Protein AF-A0A7C8A9C2-F1 (afdb_monomer)

Sequence (136 aa):
MLDIMIARLTHIKWCDQLERALQKKDLILNVKSFNECDLGKWLYSGAIKEYSDIQEIELLERYHKDFHLAAEKVVAWHNSPRLSPRQDAQAQIDFEEAQRKSKEIIYLLTMLEYKILRNYQSVIQPQDETKLKDKL

Radius of gyration: 20.67 Å; Cα contacts (8 Å, |Δi|>4): 114; chains: 1; bounding box: 39×27×79 Å

Solvent-accessible surface area (backbone atoms only — not comparable to full-atom values): 7758 Å² total; per-residue (Å²): 135,80,58,64,67,59,50,39,53,49,48,55,52,49,48,53,52,53,52,41,30,65,70,64,66,78,63,93,78,84,80,62,54,54,64,70,33,74,62,24,39,44,42,74,71,43,47,48,72,75,39,62,90,42,68,44,48,63,50,33,56,51,36,43,47,53,23,42,59,28,43,50,53,32,51,50,52,46,76,42,90,74,89,46,74,68,50,51,52,50,44,49,53,37,41,52,51,21,48,51,29,41,52,51,37,42,50,31,52,51,53,44,50,52,51,53,53,51,54,52,49,51,72,77,54,66,82,88,80,82,88,87,84,87,82,133

Foldseek 3Di:
DDDLVVVLVVLVVLLVVLVCLLVLVDDPDPLDALCPDPVNVVLVVCVCVVVVVPPLSVVLSVLSNQLSVLSVLSVVSSVDDDDDPVSNVVSVVSSVSNVVSSVSNNVSSVVSVVVVVVVVVCVVCVDPPPDDDPDD

Secondary structure (DSSP, 8-state):
---HHHHHHHHHHHHHHHHHHHTT---------TTTSHHHHHIIIIIHHHTTTSHHHHHHHHHHHHHHHHHHHHHHHHHS---SHHHHHHHHHHHHHHHHHHHHHHHHHHHHHHHHHHHHHHHHS-----SSSS--

Structure (mmCIF, N/CA/C/O backbone):
data_AF-A0A7C8A9C2-F1
#
_entry.id   AF-A0A7C8A9C2-F1
#
loop_
_atom_site.group_PDB
_atom_site.id
_atom_site.type_symbol
_atom_site.label_atom_id
_atom_site.label_alt_id
_atom_site.label_comp_id
_atom_site.label_asym_id
_atom_site.label_entity_id
_atom_site.label_seq_id
_atom_site.pdbx_PDB_ins_code
_atom_site.Cartn_x
_atom_site.Cartn_y
_atom_site.Cartn_z
_atom_site.occupancy
_atom_site.B_iso_or_equiv
_atom_site.auth_seq_id
_atom_site.auth_comp_id
_atom_site.auth_asym_id
_atom_site.auth_atom_id
_atom_site.pdbx_PDB_model_num
ATOM 1 N N . MET A 1 1 ? -15.739 -8.250 9.885 1.00 61.53 1 MET A N 1
ATOM 2 C CA . MET A 1 1 ? -14.685 -7.436 10.521 1.00 61.53 1 MET A CA 1
ATOM 3 C C . MET A 1 1 ? -13.371 -7.788 9.846 1.00 61.53 1 MET A C 1
ATOM 5 O O . MET A 1 1 ? -13.110 -8.976 9.692 1.00 61.53 1 MET A O 1
ATOM 9 N N . LEU A 1 2 ? -12.623 -6.801 9.349 1.00 77.62 2 LEU A N 1
ATOM 10 C CA . LEU A 1 2 ? -11.280 -7.028 8.810 1.00 77.62 2 LEU A CA 1
ATOM 11 C C . LEU A 1 2 ? -10.333 -7.351 9.963 1.00 77.62 2 LEU A C 1
ATOM 13 O O . LEU A 1 2 ? -10.402 -6.716 11.012 1.00 77.62 2 LEU A O 1
ATOM 17 N N . ASP A 1 3 ? -9.433 -8.301 9.747 1.00 87.06 3 ASP A N 1
ATOM 18 C CA . ASP A 1 3 ? -8.290 -8.480 10.628 1.00 87.06 3 ASP A CA 1
ATOM 19 C C . ASP A 1 3 ? -7.219 -7.438 10.249 1.00 87.06 3 ASP A C 1
ATOM 21 O O . ASP A 1 3 ? -6.603 -7.506 9.179 1.00 87.06 3 ASP A O 1
ATOM 25 N N . ILE A 1 4 ? -7.039 -6.427 11.108 1.00 89.50 4 ILE A N 1
ATOM 26 C CA . ILE A 1 4 ? -6.121 -5.302 10.865 1.00 89.50 4 ILE A CA 1
ATOM 27 C C . ILE A 1 4 ? -4.668 -5.797 10.742 1.00 89.50 4 ILE A C 1
ATOM 29 O O . ILE A 1 4 ? -3.901 -5.278 9.923 1.00 89.50 4 ILE A O 1
ATOM 33 N N . MET A 1 5 ? -4.282 -6.839 11.484 1.00 90.06 5 MET A N 1
ATOM 34 C CA . MET A 1 5 ? -2.962 -7.458 11.355 1.00 90.06 5 MET A CA 1
ATOM 35 C C . MET A 1 5 ? -2.790 -8.086 9.967 1.00 90.06 5 MET A C 1
ATOM 37 O O . MET A 1 5 ? -1.756 -7.863 9.330 1.00 90.06 5 MET A O 1
ATOM 41 N N . ILE A 1 6 ? -3.794 -8.809 9.463 1.00 91.00 6 ILE A N 1
ATOM 42 C CA . ILE A 1 6 ? -3.756 -9.375 8.103 1.00 91.00 6 ILE A CA 1
ATOM 43 C C . ILE A 1 6 ? -3.651 -8.272 7.043 1.00 91.00 6 ILE A C 1
ATOM 45 O O . ILE A 1 6 ? -2.892 -8.421 6.080 1.00 91.00 6 ILE A O 1
ATOM 49 N N . ALA A 1 7 ? -4.332 -7.139 7.230 1.00 92.81 7 ALA A N 1
ATOM 50 C CA . ALA A 1 7 ? -4.222 -5.996 6.325 1.00 92.81 7 ALA A CA 1
ATOM 51 C C . ALA A 1 7 ? -2.792 -5.424 6.282 1.00 92.81 7 ALA A C 1
ATOM 53 O O . ALA A 1 7 ? -2.244 -5.216 5.196 1.00 92.81 7 ALA A O 1
ATOM 54 N N . ARG A 1 8 ? -2.140 -5.254 7.443 1.00 94.62 8 ARG A N 1
ATOM 55 C CA . ARG A 1 8 ? -0.731 -4.822 7.513 1.00 94.62 8 ARG A CA 1
ATOM 56 C C . ARG A 1 8 ? 0.206 -5.805 6.811 1.00 94.62 8 ARG A C 1
ATOM 58 O O . ARG A 1 8 ? 1.020 -5.390 5.987 1.00 94.62 8 ARG A O 1
ATOM 65 N N . LEU A 1 9 ? 0.076 -7.103 7.097 1.00 93.38 9 LEU A N 1
ATOM 66 C CA . LEU A 1 9 ? 0.903 -8.146 6.475 1.00 93.38 9 LEU A CA 1
ATOM 67 C C . LEU A 1 9 ? 0.718 -8.197 4.953 1.00 93.38 9 LEU A C 1
ATOM 69 O O . LEU A 1 9 ? 1.687 -8.387 4.217 1.00 93.38 9 LEU A O 1
ATOM 73 N N . THR A 1 10 ? -0.507 -7.978 4.476 1.00 91.44 10 THR A N 1
ATOM 74 C CA . THR A 1 10 ? -0.810 -7.912 3.042 1.00 91.44 10 THR A CA 1
ATOM 75 C C . THR A 1 10 ? -0.073 -6.755 2.369 1.00 91.44 10 THR A C 1
ATOM 77 O O . THR A 1 10 ? 0.552 -6.959 1.330 1.00 91.44 10 THR A O 1
ATOM 80 N N . HIS A 1 11 ? -0.053 -5.569 2.983 1.00 91.81 11 HIS A N 1
ATOM 81 C CA . HIS A 1 11 ? 0.683 -4.419 2.447 1.00 91.81 11 HIS A CA 1
ATOM 82 C C . HIS A 1 11 ? 2.207 -4.602 2.467 1.00 91.81 11 HIS A C 1
ATOM 84 O O . HIS A 1 11 ? 2.884 -4.197 1.520 1.00 91.81 11 HIS A O 1
ATOM 90 N N . ILE A 1 12 ? 2.750 -5.272 3.489 1.00 93.81 12 ILE A N 1
ATOM 91 C CA . ILE A 1 12 ? 4.168 -5.667 3.517 1.00 93.81 12 ILE A CA 1
ATOM 92 C C . ILE A 1 12 ? 4.476 -6.599 2.339 1.00 93.81 12 ILE A C 1
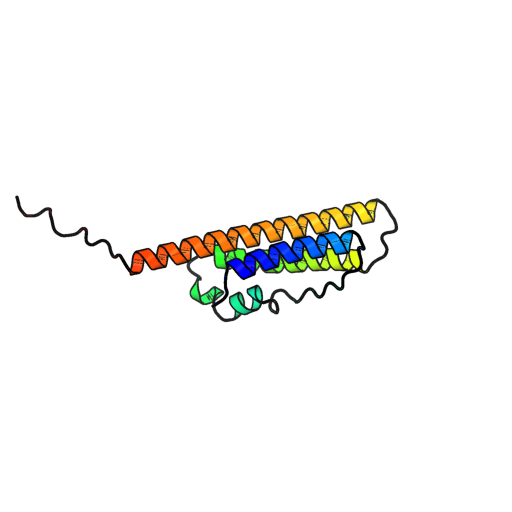ATOM 94 O O . ILE A 1 12 ? 5.433 -6.373 1.597 1.00 93.81 12 ILE A O 1
ATOM 98 N N . LYS A 1 13 ? 3.631 -7.617 2.127 1.00 92.12 13 LYS A N 1
ATOM 99 C CA . LYS A 1 13 ? 3.777 -8.570 1.022 1.00 92.12 13 LYS A CA 1
ATOM 100 C C . LYS A 1 13 ? 3.697 -7.885 -0.342 1.00 92.12 13 LYS A C 1
ATOM 102 O O . LYS A 1 13 ? 4.488 -8.205 -1.222 1.00 92.12 13 LYS A O 1
ATOM 107 N N . TRP A 1 14 ? 2.777 -6.941 -0.527 1.00 91.75 14 TRP A N 1
ATOM 108 C CA . TRP A 1 14 ? 2.685 -6.187 -1.776 1.00 91.75 14 TRP A CA 1
ATOM 109 C C . TRP A 1 14 ? 3.941 -5.371 -2.068 1.00 91.75 14 TRP A C 1
ATOM 111 O O . TRP A 1 14 ? 4.387 -5.366 -3.211 1.00 91.75 14 TRP A O 1
ATOM 121 N N . CYS A 1 15 ? 4.560 -4.744 -1.066 1.00 92.19 15 CYS A N 1
ATOM 122 C CA . CYS A 1 15 ? 5.832 -4.050 -1.278 1.00 92.19 15 CYS A CA 1
ATOM 123 C C . CYS A 1 15 ? 6.950 -4.986 -1.759 1.00 92.19 15 CYS A C 1
ATOM 125 O O . CYS A 1 15 ? 7.637 -4.636 -2.715 1.00 92.19 15 CYS A O 1
ATOM 127 N N . ASP A 1 16 ? 7.098 -6.173 -1.161 1.00 92.19 16 ASP A N 1
ATOM 128 C CA . ASP A 1 16 ? 8.073 -7.181 -1.622 1.00 92.19 16 ASP A CA 1
ATOM 129 C C . ASP A 1 16 ? 7.777 -7.640 -3.063 1.00 92.19 16 ASP A C 1
ATOM 131 O O . ASP A 1 16 ? 8.681 -7.746 -3.892 1.00 92.19 16 ASP A O 1
ATOM 135 N N . GLN A 1 17 ? 6.503 -7.846 -3.409 1.00 91.38 17 GLN A N 1
ATOM 136 C CA . GLN A 1 17 ? 6.117 -8.223 -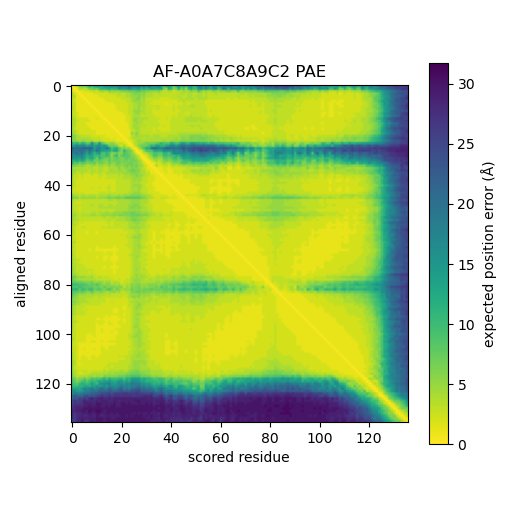4.772 1.00 91.38 17 GLN A CA 1
ATOM 137 C C . GLN A 1 17 ? 6.414 -7.120 -5.797 1.00 91.38 17 GLN A C 1
ATOM 139 O O . GLN A 1 17 ? 6.900 -7.422 -6.889 1.00 91.38 17 GLN A O 1
ATOM 144 N N . LEU A 1 18 ? 6.162 -5.853 -5.451 1.00 92.12 18 LEU A N 1
ATOM 145 C CA . LEU A 1 18 ? 6.491 -4.700 -6.294 1.00 92.12 18 LEU A CA 1
ATOM 146 C C . LEU A 1 18 ? 8.004 -4.581 -6.519 1.00 92.12 18 LEU A C 1
ATOM 148 O O . LEU A 1 18 ? 8.437 -4.359 -7.649 1.00 92.12 18 LEU A O 1
ATOM 152 N N . GLU A 1 19 ? 8.809 -4.807 -5.480 1.00 92.44 19 GLU A N 1
ATOM 153 C CA . GLU A 1 19 ? 10.271 -4.803 -5.583 1.00 92.44 19 GLU A CA 1
ATOM 154 C C . GLU A 1 19 ? 10.777 -5.898 -6.533 1.00 92.44 19 GLU A C 1
ATOM 156 O O . GLU A 1 19 ? 11.568 -5.646 -7.446 1.00 92.44 19 GLU A O 1
ATOM 161 N N . ARG A 1 20 ? 10.277 -7.128 -6.365 1.00 90.56 20 ARG A N 1
ATOM 162 C CA . ARG A 1 20 ? 10.639 -8.270 -7.222 1.00 90.56 20 ARG A CA 1
ATOM 163 C C . ARG A 1 20 ? 10.250 -8.044 -8.677 1.00 90.56 20 ARG A C 1
ATOM 165 O O . ARG A 1 20 ? 11.016 -8.398 -9.578 1.00 90.56 20 ARG A O 1
ATOM 172 N N . ALA A 1 21 ? 9.087 -7.443 -8.914 1.00 87.62 21 ALA A N 1
ATOM 173 C CA . ALA A 1 21 ? 8.649 -7.100 -10.258 1.00 87.62 21 ALA A CA 1
ATOM 174 C C . ALA A 1 21 ? 9.540 -6.026 -10.888 1.00 87.62 21 ALA A C 1
ATOM 176 O O . ALA A 1 21 ? 9.940 -6.160 -12.049 1.00 87.62 21 ALA A O 1
ATOM 177 N N . LEU A 1 22 ? 9.941 -5.006 -10.12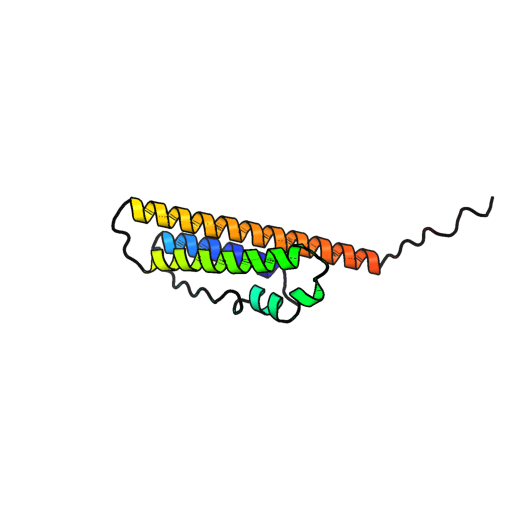7 1.00 88.50 22 LEU A N 1
ATOM 178 C CA . LEU A 1 22 ? 10.890 -4.004 -10.608 1.00 88.50 22 LEU A CA 1
ATOM 179 C C . LEU A 1 22 ? 12.216 -4.655 -11.043 1.00 88.50 22 LEU A C 1
ATOM 181 O O . LEU A 1 22 ? 12.734 -4.353 -12.124 1.00 88.50 22 LEU A O 1
ATOM 185 N N . GLN A 1 23 ? 12.686 -5.636 -10.267 1.00 87.94 23 GLN A N 1
ATOM 186 C CA . GLN A 1 23 ? 13.878 -6.449 -10.540 1.00 87.94 23 GLN A CA 1
ATOM 187 C C . GLN A 1 23 ? 13.700 -7.482 -11.674 1.00 87.94 23 GLN A C 1
ATOM 189 O O . GLN A 1 23 ? 14.629 -8.240 -11.940 1.00 87.94 23 GLN A O 1
ATOM 194 N N . LYS A 1 24 ? 12.538 -7.521 -12.349 1.00 80.88 24 LYS A N 1
ATOM 195 C CA . LYS A 1 24 ? 12.195 -8.478 -13.424 1.00 80.88 24 LYS A CA 1
ATOM 196 C C . LYS A 1 24 ? 12.361 -9.953 -13.012 1.00 80.88 24 LYS A C 1
ATOM 198 O O . LYS A 1 24 ? 12.644 -10.800 -13.849 1.00 80.88 24 LYS A O 1
ATOM 203 N N . LYS A 1 25 ? 12.164 -10.283 -11.731 1.00 77.56 25 LYS A N 1
ATOM 204 C CA . LYS A 1 25 ? 12.277 -11.661 -11.212 1.00 77.56 25 LYS A CA 1
ATOM 205 C C . LYS A 1 25 ? 11.004 -12.501 -11.453 1.00 77.56 25 LYS A C 1
ATOM 207 O O . LYS A 1 25 ? 10.595 -13.220 -10.551 1.00 77.56 25 LYS A O 1
ATOM 212 N N . ASP A 1 26 ? 10.389 -12.358 -12.633 1.00 59.94 26 ASP A N 1
ATOM 213 C CA . ASP A 1 26 ? 9.175 -13.044 -13.123 1.00 59.94 26 ASP A CA 1
ATOM 214 C C . ASP A 1 26 ? 8.072 -13.276 -12.076 1.00 59.94 26 ASP A C 1
ATOM 216 O O . ASP A 1 26 ? 7.985 -14.318 -11.424 1.00 59.94 26 ASP A O 1
ATOM 220 N N . LEU A 1 27 ? 7.170 -12.299 -11.949 1.00 68.25 27 LEU A N 1
ATOM 221 C CA . LEU A 1 27 ? 6.000 -12.396 -11.080 1.00 68.25 27 LEU A CA 1
ATOM 222 C C . LEU A 1 27 ? 4.790 -11.767 -11.771 1.00 68.25 27 LEU A C 1
ATOM 224 O O . LEU A 1 27 ? 4.841 -10.616 -12.197 1.00 68.25 27 LEU A O 1
ATOM 228 N N . ILE A 1 28 ? 3.680 -12.505 -11.843 1.00 59.56 28 ILE A N 1
ATOM 229 C CA . ILE A 1 28 ? 2.393 -11.931 -12.245 1.00 59.56 28 ILE A CA 1
ATOM 230 C C . ILE A 1 28 ? 1.913 -11.046 -11.091 1.00 59.56 28 ILE A C 1
ATOM 232 O O . ILE A 1 28 ? 1.443 -11.543 -10.065 1.00 59.56 28 ILE A O 1
ATOM 236 N N . LEU A 1 29 ? 2.033 -9.729 -11.251 1.00 68.81 29 LEU A N 1
ATOM 237 C CA . LEU A 1 29 ? 1.419 -8.755 -10.354 1.00 68.81 29 LEU A CA 1
ATOM 238 C C . LEU A 1 29 ? -0.020 -8.496 -10.798 1.00 68.81 29 LEU A C 1
ATOM 240 O O . LEU A 1 29 ? -0.274 -7.697 -11.693 1.00 68.81 29 LEU A O 1
ATOM 244 N N . ASN A 1 30 ? -0.972 -9.162 -10.148 1.00 68.56 30 ASN A N 1
ATOM 245 C CA . ASN A 1 30 ? -2.375 -8.772 -10.233 1.00 68.56 30 ASN A CA 1
ATOM 246 C C . ASN A 1 30 ? -2.693 -7.801 -9.088 1.00 68.56 30 ASN A C 1
ATOM 248 O O . ASN A 1 30 ? -3.117 -8.210 -8.003 1.00 68.56 30 ASN A O 1
ATOM 252 N N . VAL A 1 31 ? -2.418 -6.516 -9.316 1.00 72.50 31 VAL A N 1
ATOM 253 C CA . VAL A 1 31 ? -2.800 -5.450 -8.386 1.00 72.50 31 VAL A CA 1
ATOM 254 C C . VAL A 1 31 ? -4.276 -5.149 -8.624 1.00 72.50 31 VAL A C 1
ATOM 256 O O . VAL A 1 31 ? -4.637 -4.521 -9.614 1.00 72.50 31 VAL A O 1
ATOM 259 N N . LYS A 1 32 ? -5.141 -5.625 -7.723 1.00 81.94 32 LYS A N 1
ATOM 260 C CA . LYS A 1 32 ? -6.555 -5.223 -7.706 1.00 81.94 32 LYS A CA 1
ATOM 261 C C . LYS A 1 32 ? -6.658 -3.714 -7.481 1.00 81.94 32 LYS A C 1
ATOM 263 O O . LYS A 1 32 ? -5.782 -3.130 -6.839 1.00 81.94 32 LYS A O 1
ATOM 268 N N . SER A 1 33 ? -7.744 -3.100 -7.940 1.00 86.31 33 SER A N 1
ATOM 269 C CA . SER A 1 33 ? -8.029 -1.700 -7.625 1.00 86.31 33 SER A CA 1
ATOM 270 C C . SER A 1 33 ? -8.185 -1.491 -6.114 1.00 86.31 33 SER A C 1
ATOM 272 O O . SER A 1 33 ? -8.512 -2.412 -5.354 1.00 86.31 33 SER A O 1
ATOM 274 N N . PHE A 1 34 ? -7.996 -0.246 -5.673 1.00 89.81 34 PHE A N 1
ATOM 275 C CA . PHE A 1 34 ? -8.066 0.137 -4.259 1.00 89.81 34 PHE A CA 1
ATOM 276 C C . PHE A 1 34 ? -9.411 -0.181 -3.583 1.00 89.81 34 PHE A C 1
ATOM 278 O O . PHE A 1 34 ? -9.489 -0.185 -2.364 1.00 89.81 34 PHE A O 1
ATOM 285 N N . ASN A 1 35 ? -10.498 -0.401 -4.323 1.00 90.75 35 ASN A N 1
ATOM 286 C CA . ASN A 1 35 ? -11.810 -0.754 -3.769 1.00 90.75 35 ASN A CA 1
ATOM 287 C C . ASN A 1 35 ? -12.118 -2.260 -3.849 1.00 90.75 35 ASN A C 1
ATOM 289 O O . ASN A 1 35 ? -13.103 -2.711 -3.267 1.00 90.75 35 ASN A O 1
ATOM 293 N N . GLU A 1 36 ? -11.283 -3.047 -4.530 1.00 90.88 36 GLU A N 1
ATOM 294 C CA . GLU A 1 36 ? -11.480 -4.489 -4.719 1.00 90.88 36 GLU A CA 1
ATOM 295 C C . GLU A 1 36 ? -10.528 -5.358 -3.890 1.00 90.88 36 GLU A C 1
ATOM 297 O O . GLU A 1 36 ? -10.738 -6.576 -3.767 1.00 90.88 36 GLU A O 1
ATOM 302 N N . CYS A 1 37 ? -9.494 -4.759 -3.301 1.00 91.75 37 CYS A N 1
ATOM 303 C CA . CYS A 1 37 ? -8.677 -5.423 -2.295 1.00 91.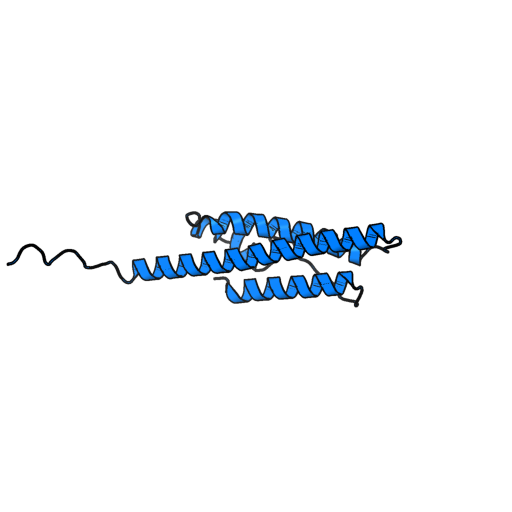75 37 CYS A CA 1
ATOM 304 C C . CYS A 1 37 ? -9.422 -5.550 -0.957 1.00 91.75 37 CYS A C 1
ATOM 306 O O . CYS A 1 37 ? -10.421 -4.872 -0.718 1.00 91.75 37 CYS A O 1
ATOM 308 N N . ASP A 1 38 ? -8.946 -6.424 -0.071 1.00 91.31 38 ASP A N 1
ATOM 309 C CA . ASP A 1 38 ? -9.664 -6.741 1.169 1.00 91.31 38 ASP A CA 1
ATOM 310 C C . ASP A 1 38 ? -9.762 -5.531 2.114 1.00 91.31 38 ASP A C 1
ATOM 312 O O . ASP A 1 38 ? -10.819 -5.302 2.706 1.00 91.31 38 ASP A O 1
ATOM 316 N N . LEU A 1 39 ? -8.710 -4.701 2.183 1.00 94.00 39 LEU A N 1
ATOM 317 C CA . LEU A 1 39 ? -8.737 -3.434 2.921 1.00 94.00 39 LEU A CA 1
ATOM 318 C C . LEU A 1 39 ? -9.757 -2.458 2.317 1.00 94.00 39 LEU A C 1
ATOM 320 O O . LEU A 1 39 ? -10.566 -1.883 3.039 1.00 94.00 39 LEU A O 1
ATOM 324 N N . GLY A 1 40 ? -9.755 -2.310 0.992 1.00 95.00 40 GLY A N 1
ATOM 325 C CA . GLY A 1 40 ? -10.689 -1.460 0.258 1.00 95.00 40 GLY A CA 1
ATOM 326 C C . GLY A 1 40 ? -12.139 -1.862 0.470 1.00 95.00 40 GLY A C 1
ATOM 327 O O . GLY A 1 40 ? -12.968 -1.040 0.853 1.00 95.00 40 GLY A O 1
ATOM 328 N N . LYS A 1 41 ? -12.438 -3.149 0.293 1.00 94.75 41 LYS A N 1
ATOM 329 C CA . LYS A 1 41 ? -13.769 -3.709 0.545 1.00 94.75 41 LYS A CA 1
ATOM 330 C C . LYS A 1 41 ? -14.231 -3.422 1.961 1.00 94.75 41 LYS A C 1
ATOM 332 O O . LYS A 1 41 ? -15.368 -3.008 2.144 1.00 94.75 41 LYS A O 1
ATOM 337 N N . TRP A 1 42 ? -13.363 -3.600 2.953 1.00 94.75 42 TRP A N 1
ATOM 338 C CA . TRP A 1 42 ? -13.707 -3.286 4.334 1.00 94.75 42 TRP A CA 1
ATOM 339 C C . TRP A 1 42 ? -13.983 -1.790 4.540 1.00 94.75 42 TRP A C 1
ATOM 341 O O . TRP A 1 42 ? -15.051 -1.456 5.060 1.00 94.75 42 TRP A O 1
ATOM 351 N N . LEU A 1 43 ? -13.095 -0.907 4.060 1.00 95.38 43 LEU A N 1
ATOM 352 C CA . LEU A 1 43 ? -13.270 0.550 4.122 1.00 95.38 43 LEU A CA 1
ATOM 353 C C . LEU A 1 43 ? -14.641 0.972 3.574 1.00 95.38 43 LEU A C 1
ATOM 355 O O . LEU A 1 43 ? -15.412 1.638 4.270 1.00 95.38 43 LEU A O 1
ATOM 359 N N . TYR A 1 44 ? -14.975 0.512 2.366 1.00 95.38 44 TYR A N 1
ATOM 360 C CA . TYR A 1 44 ? -16.211 0.882 1.672 1.00 95.38 44 TYR A CA 1
ATOM 361 C C . TYR A 1 44 ? -17.452 0.093 2.103 1.00 95.38 44 TYR A C 1
ATOM 363 O O . TYR A 1 44 ? -18.565 0.541 1.840 1.00 95.38 44 TYR A O 1
ATOM 371 N N . SER A 1 45 ? -17.300 -1.042 2.793 1.00 93.00 45 SER A N 1
ATOM 372 C CA . SER A 1 45 ? -18.439 -1.810 3.325 1.00 93.00 45 SER A CA 1
ATOM 373 C C . SER A 1 45 ? -19.122 -1.149 4.525 1.00 93.00 45 SER A C 1
ATOM 375 O O . SER A 1 45 ? -20.236 -1.531 4.873 1.00 93.00 45 SER A O 1
ATOM 377 N N . GLY A 1 46 ? -18.475 -0.164 5.154 1.00 90.50 46 GLY A N 1
ATOM 378 C CA . GLY A 1 46 ? -19.050 0.564 6.284 1.00 90.50 46 GLY A CA 1
ATOM 379 C C . GLY A 1 46 ? -18.033 1.148 7.257 1.00 90.50 46 GLY A C 1
ATOM 380 O O . GLY A 1 46 ? -18.401 2.051 7.999 1.00 90.50 46 GLY A O 1
ATOM 381 N N . ALA A 1 47 ? -16.767 0.715 7.230 1.00 92.69 47 ALA A N 1
ATOM 382 C CA . ALA A 1 47 ? -15.772 1.142 8.217 1.00 92.69 47 ALA A CA 1
ATOM 383 C C . ALA A 1 47 ? -15.514 2.659 8.203 1.00 92.69 47 ALA A C 1
ATOM 385 O O . ALA A 1 47 ? -15.369 3.256 9.263 1.00 92.69 47 ALA A O 1
ATOM 386 N N . ILE A 1 48 ? -15.536 3.304 7.027 1.00 95.25 48 ILE A N 1
ATOM 387 C CA . ILE A 1 48 ? -15.432 4.774 6.923 1.00 95.25 48 ILE A CA 1
ATOM 388 C C . ILE A 1 48 ? -16.552 5.469 7.708 1.00 95.25 48 ILE A C 1
ATOM 390 O O . ILE A 1 48 ? -16.314 6.468 8.377 1.00 95.25 48 ILE A O 1
ATOM 394 N N . LYS A 1 49 ? -17.774 4.932 7.639 1.00 95.25 49 LYS A N 1
ATOM 395 C CA . LYS A 1 49 ? -18.923 5.474 8.369 1.00 95.25 49 LYS A CA 1
ATOM 396 C C . LYS A 1 49 ? -18.860 5.125 9.856 1.00 95.25 49 LYS A C 1
ATOM 398 O O . LYS A 1 49 ? -19.222 5.952 10.681 1.00 95.25 49 LYS A O 1
ATOM 403 N N . GLU A 1 50 ? -18.449 3.903 10.185 1.00 93.62 50 GLU A N 1
ATOM 404 C CA . GLU A 1 50 ? -18.372 3.406 11.562 1.00 93.62 50 GLU A CA 1
ATOM 405 C C . GLU A 1 50 ? -17.329 4.162 12.390 1.00 93.62 50 GLU A C 1
ATOM 407 O O . GLU A 1 50 ? -17.603 4.499 13.535 1.00 93.62 50 GLU A O 1
ATOM 412 N N . TYR A 1 51 ? -16.172 4.465 11.799 1.00 93.69 51 TYR A N 1
ATOM 413 C CA . TYR A 1 51 ? -15.042 5.107 12.477 1.00 93.69 51 TYR A CA 1
ATOM 414 C C . TYR A 1 51 ? -14.839 6.564 12.048 1.00 93.69 51 TYR A C 1
ATOM 416 O O . TYR A 1 51 ? -13.721 7.068 12.110 1.00 93.69 51 TYR A O 1
ATOM 424 N N . SER A 1 52 ? -15.889 7.246 11.575 1.00 94.50 52 SER A N 1
ATOM 425 C CA . SER A 1 52 ? -15.791 8.613 11.026 1.00 94.50 52 SER A CA 1
ATOM 426 C C . SER A 1 52 ? -15.281 9.663 12.025 1.00 94.50 52 SER A C 1
ATOM 428 O O . SER A 1 52 ? -14.830 10.733 11.634 1.00 94.50 52 SER A O 1
ATOM 430 N N . ASP A 1 53 ? -15.359 9.369 13.319 1.00 94.25 53 ASP A N 1
ATOM 431 C CA . ASP A 1 53 ? -14.833 10.171 14.426 1.00 94.25 53 ASP A CA 1
ATOM 432 C C . ASP A 1 53 ? -13.325 9.956 14.674 1.00 94.25 53 ASP A C 1
ATOM 434 O O . ASP A 1 53 ? -12.686 10.730 15.392 1.00 94.25 53 ASP A O 1
ATOM 438 N N . ILE A 1 54 ? -12.729 8.935 14.054 1.00 94.75 54 ILE A N 1
ATOM 439 C CA . ILE A 1 54 ? -11.302 8.626 14.120 1.00 94.75 54 ILE A CA 1
ATOM 440 C C . ILE A 1 54 ? -10.626 9.145 12.846 1.00 94.75 54 ILE A C 1
ATOM 442 O O . ILE A 1 54 ? -10.701 8.516 11.795 1.00 94.75 54 ILE A O 1
ATOM 446 N N . GLN A 1 55 ? -9.902 10.266 12.941 1.00 95.38 55 GLN A N 1
ATOM 447 C CA . GLN A 1 55 ? -9.223 10.919 11.804 1.00 95.38 55 GLN A CA 1
ATOM 448 C C . GLN A 1 55 ? -8.382 9.960 10.935 1.00 95.38 55 GLN A C 1
ATOM 450 O O . GLN A 1 55 ? -8.263 10.140 9.721 1.00 95.38 55 GLN A O 1
ATOM 455 N N . GLU A 1 56 ? -7.795 8.928 11.540 1.00 96.38 56 GLU A N 1
ATOM 456 C CA . GLU A 1 56 ? -7.010 7.917 10.841 1.00 96.38 56 GLU A CA 1
ATOM 457 C C . GLU A 1 56 ? -7.805 7.168 9.769 1.00 96.38 56 GLU A C 1
ATOM 459 O O . GLU A 1 56 ? -7.182 6.734 8.804 1.00 96.38 56 GLU A O 1
ATOM 464 N N . ILE A 1 5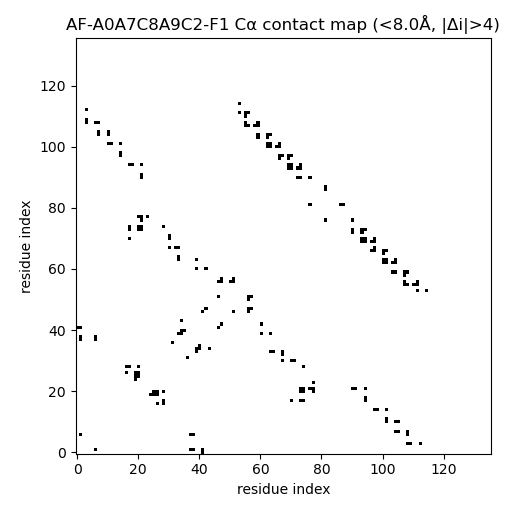7 ? -9.137 7.041 9.869 1.00 96.44 57 ILE A N 1
ATOM 465 C CA . ILE A 1 57 ? -9.935 6.348 8.845 1.00 96.44 57 ILE A CA 1
ATOM 466 C C . ILE A 1 57 ? -9.923 7.104 7.510 1.00 96.44 57 ILE A C 1
ATOM 468 O O . ILE A 1 57 ? -9.759 6.497 6.451 1.00 96.44 57 ILE A O 1
ATOM 472 N N . GLU A 1 58 ? -10.016 8.435 7.552 1.00 96.38 58 GLU A N 1
ATOM 473 C CA . GLU A 1 58 ? -10.000 9.287 6.359 1.00 96.38 58 GLU A CA 1
ATOM 474 C C . GLU A 1 58 ? -8.605 9.330 5.731 1.00 96.38 58 GLU A C 1
ATOM 476 O O . GLU A 1 58 ? -8.440 9.280 4.507 1.00 96.38 58 GLU A O 1
ATOM 481 N N . LEU A 1 59 ? -7.572 9.410 6.577 1.00 98.00 59 LEU A N 1
ATOM 482 C CA . LEU A 1 59 ? -6.186 9.343 6.127 1.00 98.00 59 LEU A CA 1
ATOM 483 C C . LEU A 1 59 ? -5.887 7.975 5.512 1.00 98.00 59 LEU A C 1
ATOM 485 O O . LEU A 1 59 ? -5.258 7.913 4.457 1.00 98.00 59 LEU A O 1
ATOM 489 N N . LEU A 1 60 ? -6.370 6.894 6.128 1.00 97.88 60 LEU A N 1
ATOM 490 C CA . LEU A 1 60 ? -6.183 5.532 5.643 1.00 97.88 60 LEU A CA 1
ATOM 491 C C . LEU A 1 60 ? -6.808 5.361 4.260 1.00 97.88 60 LEU A C 1
ATOM 493 O O . LEU A 1 60 ? -6.132 4.862 3.364 1.00 97.88 60 LEU A O 1
ATOM 497 N N . GLU A 1 61 ? -8.039 5.836 4.049 1.00 97.50 61 GLU A N 1
ATOM 498 C CA . GLU A 1 61 ? -8.681 5.801 2.730 1.00 97.50 61 GLU A CA 1
ATOM 499 C C . GLU A 1 61 ? -7.837 6.526 1.668 1.00 97.50 61 GLU A C 1
ATOM 501 O O . GLU A 1 61 ? -7.601 5.996 0.576 1.00 97.50 61 GLU A O 1
ATOM 506 N N . ARG A 1 62 ? -7.348 7.728 1.989 1.00 97.88 62 ARG A N 1
ATOM 507 C CA . ARG A 1 62 ? -6.541 8.540 1.070 1.00 97.88 62 ARG A CA 1
ATOM 508 C C . ARG A 1 62 ? -5.215 7.870 0.723 1.00 97.88 62 ARG A C 1
ATOM 510 O O . ARG A 1 62 ? -4.908 7.694 -0.453 1.00 97.88 62 ARG A O 1
ATOM 517 N N . TYR A 1 63 ? -4.442 7.475 1.734 1.00 98.19 63 TYR A N 1
ATOM 518 C CA . TYR A 1 63 ? -3.140 6.837 1.534 1.00 98.19 63 TYR A CA 1
ATOM 519 C C . TYR A 1 63 ? -3.261 5.479 0.844 1.00 98.19 63 TYR A C 1
ATOM 521 O O . TYR A 1 63 ? -2.377 5.109 0.073 1.00 98.19 63 TYR A O 1
ATOM 529 N N . HIS A 1 64 ? -4.367 4.772 1.064 1.00 97.56 64 HIS A N 1
ATOM 530 C CA . HIS A 1 64 ? -4.676 3.536 0.366 1.00 97.56 64 HIS A CA 1
ATOM 531 C C . HIS A 1 64 ? -4.898 3.746 -1.137 1.00 97.56 64 HIS A C 1
ATOM 533 O O . HIS A 1 64 ? -4.285 3.044 -1.943 1.00 97.56 64 HIS A O 1
ATOM 539 N N . LYS A 1 65 ? -5.693 4.749 -1.534 1.00 97.25 65 LYS A N 1
ATOM 540 C CA . LYS A 1 65 ? -5.843 5.127 -2.953 1.00 97.25 65 LYS A CA 1
ATOM 541 C C . LYS A 1 65 ? -4.503 5.515 -3.575 1.00 97.25 65 LYS A C 1
ATOM 543 O O . LYS A 1 65 ? -4.139 4.982 -4.620 1.00 97.25 65 LYS A O 1
ATOM 548 N N . ASP A 1 66 ? -3.756 6.393 -2.905 1.00 97.56 66 ASP A N 1
ATOM 549 C CA . ASP A 1 66 ? -2.448 6.864 -3.374 1.00 97.56 66 ASP A CA 1
ATOM 550 C C . ASP A 1 66 ? -1.452 5.711 -3.559 1.00 97.56 66 ASP A C 1
ATOM 552 O O . ASP A 1 66 ? -0.689 5.697 -4.524 1.00 97.56 66 ASP A O 1
ATOM 556 N N . PHE A 1 67 ? -1.451 4.739 -2.641 1.00 97.25 67 PHE A N 1
ATOM 557 C CA . PHE A 1 67 ? -0.609 3.552 -2.744 1.00 97.25 67 PHE A CA 1
ATOM 558 C C . PHE A 1 67 ? -0.921 2.750 -4.007 1.00 97.25 67 PHE A C 1
ATOM 560 O O . PHE A 1 67 ? 0.005 2.384 -4.725 1.00 97.25 67 PHE A O 1
ATOM 567 N N . HIS A 1 68 ? -2.200 2.497 -4.295 1.00 95.94 68 HIS A N 1
ATOM 568 C CA . HIS A 1 68 ? -2.590 1.753 -5.492 1.00 95.94 68 HIS A CA 1
ATOM 569 C C . HIS A 1 68 ? -2.191 2.490 -6.777 1.00 95.94 68 HIS A C 1
ATOM 571 O O . HIS A 1 68 ? -1.621 1.868 -7.669 1.00 95.94 68 HIS A O 1
ATOM 577 N N . LEU A 1 69 ? -2.367 3.815 -6.830 1.00 95.62 69 LEU A N 1
ATOM 578 C CA . LEU A 1 69 ? -1.901 4.632 -7.959 1.00 95.62 69 LEU A CA 1
ATOM 579 C C . LEU A 1 69 ? -0.375 4.563 -8.137 1.00 95.62 69 LEU A C 1
ATOM 581 O O . LEU A 1 69 ? 0.120 4.467 -9.259 1.00 95.62 69 LEU A O 1
ATOM 585 N N . ALA A 1 70 ? 0.394 4.595 -7.046 1.00 95.88 70 ALA A N 1
ATOM 586 C CA . ALA A 1 70 ? 1.848 4.441 -7.108 1.00 95.88 70 ALA A CA 1
ATOM 587 C C . ALA A 1 70 ? 2.254 3.019 -7.541 1.00 95.88 70 ALA A C 1
ATOM 589 O O . ALA A 1 70 ? 3.149 2.852 -8.369 1.00 95.88 70 ALA A O 1
ATOM 590 N N . ALA A 1 71 ? 1.568 1.990 -7.039 1.00 94.38 71 ALA A N 1
ATOM 591 C CA . ALA A 1 71 ? 1.803 0.596 -7.405 1.00 94.38 71 ALA A CA 1
ATOM 592 C C . ALA A 1 71 ? 1.537 0.335 -8.899 1.00 94.38 71 ALA A C 1
ATOM 594 O O . ALA A 1 71 ? 2.309 -0.379 -9.540 1.00 94.38 71 ALA A O 1
ATOM 595 N N . GLU A 1 72 ? 0.505 0.955 -9.477 1.00 93.56 72 GLU A N 1
ATOM 596 C CA . GLU A 1 72 ? 0.213 0.887 -10.915 1.00 93.56 72 GLU A CA 1
ATOM 597 C C . GLU A 1 72 ? 1.378 1.409 -11.772 1.00 93.56 72 GLU A C 1
ATOM 599 O O . GLU A 1 72 ? 1.727 0.781 -12.776 1.00 93.56 72 GLU A O 1
ATOM 604 N N . LYS A 1 73 ? 2.054 2.491 -11.352 1.00 94.00 73 LYS A N 1
ATOM 605 C CA . LYS A 1 73 ? 3.263 2.987 -12.041 1.00 94.00 73 LYS A CA 1
ATOM 606 C C . LYS A 1 73 ? 4.386 1.948 -12.026 1.00 94.00 73 LYS A C 1
ATOM 608 O O . LYS A 1 73 ? 5.015 1.694 -13.052 1.00 94.00 73 LYS A O 1
ATOM 613 N N . VAL A 1 74 ? 4.622 1.305 -10.882 1.00 93.25 74 VAL A N 1
ATOM 614 C CA . VAL A 1 74 ? 5.653 0.261 -10.748 1.00 93.25 74 VAL A CA 1
ATOM 615 C C . VAL A 1 74 ? 5.333 -0.944 -11.638 1.00 93.25 74 VAL A C 1
ATOM 617 O O . VAL A 1 74 ? 6.219 -1.464 -12.320 1.00 93.25 74 VAL A O 1
ATOM 620 N N . VAL A 1 75 ? 4.063 -1.356 -11.701 1.00 91.25 75 VAL A N 1
ATOM 621 C CA . VAL A 1 75 ? 3.604 -2.411 -12.620 1.00 91.25 75 VAL A CA 1
ATOM 622 C C . VAL A 1 75 ? 3.840 -2.007 -14.079 1.00 91.25 75 VAL A C 1
ATOM 624 O O . VAL A 1 75 ? 4.315 -2.821 -14.871 1.00 91.25 75 VAL A O 1
ATOM 627 N N . ALA A 1 76 ? 3.600 -0.747 -14.448 1.00 91.81 76 ALA A N 1
ATOM 628 C CA . ALA A 1 76 ? 3.893 -0.257 -15.794 1.00 91.81 76 ALA A CA 1
ATOM 629 C C . ALA A 1 76 ? 5.393 -0.356 -16.144 1.00 91.81 76 ALA A C 1
ATOM 631 O O . ALA A 1 76 ? 5.738 -0.776 -17.255 1.00 91.81 76 ALA A O 1
ATOM 632 N N . TRP A 1 77 ? 6.294 -0.069 -15.195 1.00 92.62 77 TRP A N 1
ATOM 633 C CA . TRP A 1 77 ? 7.741 -0.287 -15.355 1.00 92.62 77 TRP A CA 1
ATOM 634 C C . TRP A 1 77 ? 8.136 -1.766 -15.442 1.00 92.62 77 TRP A C 1
ATOM 636 O O . TRP A 1 77 ? 9.132 -2.117 -16.089 1.00 92.62 77 TRP A O 1
ATOM 646 N N . HIS A 1 78 ? 7.378 -2.657 -14.804 1.00 88.94 78 HIS A N 1
ATOM 647 C CA . HIS A 1 78 ? 7.548 -4.098 -14.977 1.00 88.94 78 HIS A CA 1
ATOM 648 C C . HIS A 1 78 ? 7.106 -4.566 -16.374 1.00 88.94 78 HIS A C 1
ATOM 650 O O . HIS A 1 78 ? 7.800 -5.374 -16.989 1.00 88.94 78 HIS A O 1
ATOM 656 N N . ASN A 1 79 ? 6.033 -4.003 -16.923 1.00 88.38 79 ASN A N 1
ATOM 657 C CA . ASN A 1 79 ? 5.506 -4.402 -18.232 1.00 88.38 79 ASN A CA 1
ATOM 658 C C . ASN A 1 79 ? 6.234 -3.745 -19.418 1.00 88.38 79 ASN A C 1
ATOM 660 O O . ASN A 1 79 ? 6.120 -4.213 -20.547 1.00 88.38 79 ASN A O 1
ATOM 664 N N . SER A 1 80 ? 7.006 -2.684 -19.169 1.00 87.56 80 SER A N 1
ATOM 665 C CA . SER A 1 80 ? 7.738 -1.948 -20.206 1.00 87.56 80 SER A CA 1
ATOM 666 C C . SER A 1 80 ? 9.234 -2.305 -20.229 1.00 87.56 80 SER A C 1
ATOM 668 O O . SER A 1 80 ? 9.832 -2.567 -19.174 1.00 87.56 80 SER A O 1
ATOM 670 N N . PRO A 1 81 ? 9.891 -2.303 -21.404 1.00 85.56 81 PRO A N 1
ATOM 671 C CA . PRO A 1 81 ? 11.345 -2.365 -21.478 1.00 85.56 81 PRO A CA 1
ATOM 672 C C . PRO A 1 81 ? 11.953 -1.059 -20.946 1.00 85.56 81 PRO A C 1
ATOM 674 O O . PRO A 1 81 ? 11.518 0.036 -21.304 1.00 85.56 81 PRO A O 1
ATOM 677 N N . ARG A 1 82 ? 12.972 -1.171 -20.090 1.00 87.50 82 ARG A N 1
ATOM 678 C CA . ARG A 1 82 ? 13.746 -0.027 -19.587 1.00 87.50 82 ARG A CA 1
ATOM 679 C C . ARG A 1 82 ? 15.033 0.051 -20.398 1.00 87.50 82 ARG A C 1
ATOM 681 O O . ARG A 1 82 ? 15.865 -0.844 -20.323 1.00 87.50 82 ARG A O 1
ATOM 688 N N . LEU A 1 83 ? 15.137 1.071 -21.244 1.00 89.62 83 LEU A N 1
ATOM 689 C CA . LEU A 1 83 ? 16.169 1.187 -22.281 1.00 89.62 83 LEU A CA 1
ATOM 690 C C . LEU A 1 83 ? 17.242 2.226 -21.933 1.00 89.62 83 LEU A C 1
ATOM 692 O O . LEU A 1 83 ? 18.149 2.465 -22.725 1.00 89.62 83 LEU A O 1
ATOM 696 N N . SER A 1 84 ? 17.134 2.879 -20.773 1.00 93.94 84 SER A N 1
ATOM 697 C CA . SER A 1 84 ? 18.071 3.920 -20.354 1.00 93.94 84 SER A CA 1
ATOM 698 C C . SER A 1 84 ? 18.211 4.002 -18.830 1.00 93.94 84 SER A C 1
ATOM 700 O O . SER A 1 84 ? 17.226 3.776 -18.121 1.00 93.94 84 SER A O 1
ATOM 702 N N . PRO A 1 85 ? 19.373 4.458 -18.318 1.00 94.56 85 PRO A N 1
ATOM 703 C CA . PRO A 1 85 ? 19.571 4.694 -16.884 1.00 94.56 85 PRO A CA 1
ATOM 704 C C . PRO A 1 85 ? 18.547 5.659 -16.272 1.00 94.56 85 PRO A C 1
ATOM 706 O O . PRO A 1 85 ? 18.180 5.534 -15.108 1.00 94.56 85 PRO A O 1
ATOM 709 N N . ARG A 1 86 ? 18.042 6.618 -17.062 1.00 96.00 86 ARG A N 1
ATOM 710 C CA . ARG A 1 86 ? 16.997 7.554 -16.622 1.00 96.00 86 ARG A CA 1
ATOM 711 C C . ARG A 1 86 ? 15.674 6.841 -16.328 1.00 96.00 86 ARG A C 1
ATOM 713 O O . ARG A 1 86 ? 14.996 7.205 -15.375 1.00 96.00 86 ARG A O 1
ATOM 720 N N . GLN A 1 87 ? 15.301 5.856 -17.144 1.00 94.50 87 GLN A N 1
ATOM 721 C CA . GLN A 1 87 ? 14.085 5.069 -16.925 1.00 94.50 87 GLN A CA 1
ATOM 722 C C . GLN A 1 87 ? 14.227 4.154 -15.710 1.00 94.50 87 GLN A C 1
ATOM 724 O O . GLN A 1 87 ? 13.283 4.048 -14.935 1.00 94.50 87 GLN A O 1
ATOM 729 N N . ASP A 1 88 ? 15.402 3.554 -15.503 1.00 92.38 88 ASP A N 1
ATOM 730 C CA . ASP A 1 88 ? 15.670 2.770 -14.291 1.00 92.38 88 ASP A C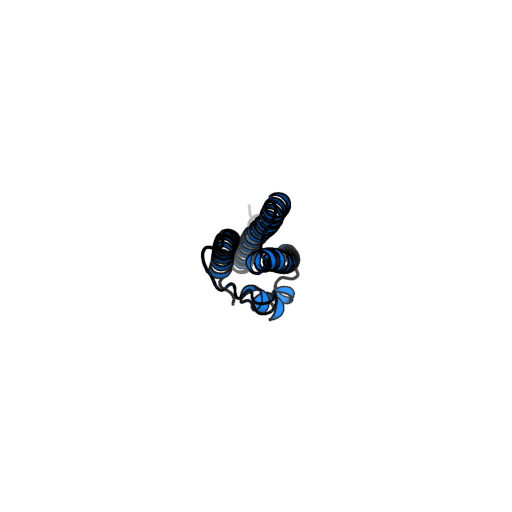A 1
ATOM 731 C C . ASP A 1 88 ? 15.590 3.638 -13.027 1.00 92.38 88 ASP A C 1
ATOM 733 O O . ASP A 1 88 ? 14.935 3.253 -12.059 1.00 92.38 88 ASP A O 1
ATOM 737 N N . ALA A 1 89 ? 16.173 4.842 -13.054 1.00 95.56 89 ALA A N 1
ATOM 738 C CA . ALA A 1 89 ? 16.088 5.785 -11.941 1.00 95.56 89 ALA A CA 1
ATOM 739 C C . ALA A 1 89 ? 14.640 6.216 -11.649 1.00 95.56 89 ALA A C 1
ATOM 741 O O . ALA A 1 89 ? 14.231 6.242 -10.491 1.00 95.56 89 ALA A O 1
ATOM 742 N N . GLN A 1 90 ? 13.840 6.511 -12.679 1.00 97.12 90 GLN A N 1
ATOM 743 C CA . GLN A 1 90 ? 12.432 6.867 -12.481 1.00 97.12 90 GLN A CA 1
ATOM 744 C C . GLN A 1 90 ? 11.621 5.697 -11.913 1.00 97.12 90 GLN A C 1
ATOM 746 O O . GLN A 1 90 ? 10.800 5.896 -11.022 1.00 97.12 90 GLN A O 1
ATOM 751 N N . ALA A 1 91 ? 11.877 4.476 -12.385 1.00 95.19 91 ALA A N 1
ATOM 752 C CA . ALA A 1 91 ? 11.1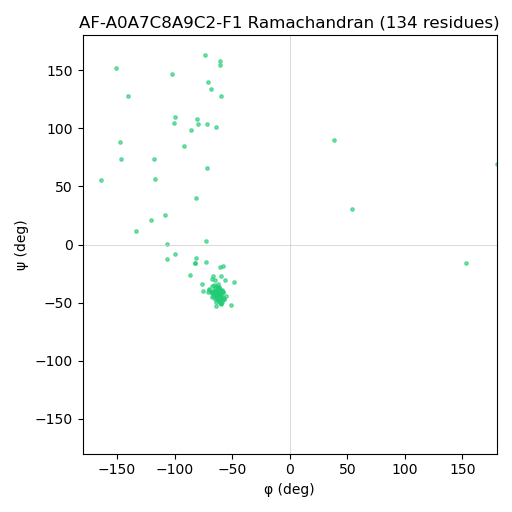99 3.288 -11.888 1.00 95.19 91 ALA A CA 1
ATOM 753 C C . ALA A 1 91 ? 11.515 3.019 -10.406 1.00 95.19 91 ALA A C 1
ATOM 755 O O . ALA A 1 91 ? 10.633 2.613 -9.648 1.00 95.19 91 ALA A O 1
ATOM 756 N N . GLN A 1 92 ? 12.748 3.310 -9.985 1.00 95.75 92 GLN A N 1
ATOM 757 C CA . GLN A 1 92 ? 13.152 3.267 -8.583 1.00 95.75 92 GLN A CA 1
ATOM 758 C C . GLN A 1 92 ? 12.444 4.345 -7.741 1.00 95.75 92 GLN A C 1
ATOM 760 O O . GLN A 1 92 ? 11.927 4.027 -6.672 1.00 95.75 92 GLN A O 1
ATOM 765 N N . ILE A 1 93 ? 12.344 5.585 -8.235 1.00 97.75 93 ILE A N 1
ATOM 766 C CA . ILE A 1 93 ? 11.618 6.677 -7.557 1.00 97.75 93 ILE A CA 1
ATOM 767 C C . ILE A 1 93 ? 10.136 6.322 -7.362 1.00 97.75 93 ILE A C 1
ATOM 769 O O . ILE A 1 93 ? 9.592 6.499 -6.271 1.00 97.75 93 ILE A O 1
ATOM 773 N N . ASP A 1 94 ? 9.483 5.788 -8.396 1.00 96.94 94 ASP A N 1
ATOM 774 C CA . ASP A 1 94 ? 8.070 5.400 -8.319 1.0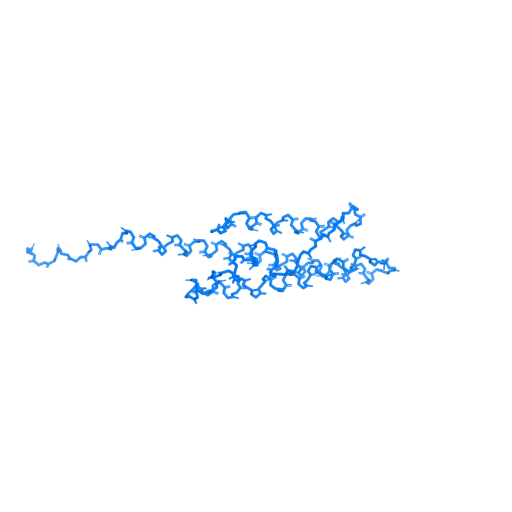0 96.94 94 ASP A CA 1
ATOM 775 C C . ASP A 1 94 ? 7.858 4.234 -7.330 1.00 96.94 94 ASP A C 1
ATOM 777 O O . ASP A 1 94 ? 6.860 4.195 -6.604 1.00 96.94 94 ASP A O 1
ATOM 781 N N . PHE A 1 95 ? 8.816 3.304 -7.238 1.00 96.44 95 PHE A N 1
ATOM 782 C CA . PHE A 1 95 ? 8.792 2.243 -6.229 1.00 96.44 95 PHE A CA 1
ATOM 783 C C . PHE A 1 95 ? 8.975 2.778 -4.804 1.00 96.44 95 PHE A C 1
ATOM 785 O O . PHE A 1 95 ? 8.253 2.364 -3.893 1.00 96.44 95 PHE A O 1
ATOM 792 N N . GLU A 1 96 ? 9.885 3.727 -4.597 1.00 97.75 96 GLU A N 1
ATOM 793 C CA . GLU A 1 96 ? 10.076 4.386 -3.300 1.00 97.75 96 GLU A CA 1
ATOM 794 C C . GLU A 1 96 ? 8.823 5.154 -2.857 1.00 97.75 96 GLU A C 1
ATOM 796 O O . GLU A 1 96 ? 8.463 5.122 -1.675 1.00 97.75 96 GLU A O 1
ATOM 801 N N . GLU A 1 97 ? 8.103 5.778 -3.797 1.00 97.94 97 GLU A N 1
ATOM 802 C CA . GLU A 1 97 ? 6.799 6.389 -3.532 1.00 97.94 97 GLU A CA 1
ATOM 803 C C . GLU A 1 97 ? 5.792 5.346 -3.020 1.00 97.94 97 GLU A C 1
ATOM 805 O O . GLU A 1 97 ? 5.202 5.541 -1.950 1.00 97.94 97 GLU A O 1
ATOM 810 N N . ALA A 1 98 ? 5.636 4.220 -3.726 1.00 96.50 98 ALA A N 1
ATOM 811 C CA . ALA A 1 98 ? 4.744 3.136 -3.308 1.00 96.50 98 ALA A CA 1
ATOM 812 C C . ALA A 1 98 ? 5.135 2.575 -1.928 1.00 96.50 98 ALA A C 1
ATOM 814 O O . ALA A 1 98 ? 4.276 2.374 -1.064 1.00 96.50 98 ALA A O 1
ATOM 815 N N . GLN A 1 99 ? 6.433 2.384 -1.674 1.00 97.44 99 GLN A N 1
ATOM 816 C CA . GLN A 1 99 ? 6.927 1.893 -0.389 1.00 97.44 99 GLN A CA 1
ATOM 817 C C . GLN A 1 99 ? 6.604 2.863 0.754 1.00 97.44 99 GLN A C 1
ATOM 819 O O . GLN A 1 99 ? 6.145 2.438 1.818 1.00 97.44 99 GLN A O 1
ATOM 824 N N . ARG A 1 100 ? 6.810 4.168 0.549 1.00 98.38 100 ARG A N 1
ATOM 825 C CA . ARG A 1 100 ? 6.478 5.188 1.548 1.00 98.38 100 ARG A CA 1
ATOM 826 C C . ARG A 1 100 ? 4.983 5.185 1.859 1.00 98.38 100 ARG A C 1
ATOM 828 O O . ARG A 1 100 ? 4.615 5.167 3.026 1.00 98.38 100 ARG A O 1
ATOM 835 N N . LYS A 1 101 ? 4.122 5.142 0.838 1.00 98.12 101 LYS A N 1
ATOM 836 C CA . LYS A 1 101 ? 2.661 5.084 1.026 1.00 98.12 101 LYS A CA 1
ATOM 837 C C . LYS A 1 101 ? 2.220 3.816 1.764 1.00 98.12 101 LYS A C 1
ATOM 839 O O . LYS A 1 101 ? 1.366 3.899 2.640 1.00 98.12 101 LYS A O 1
ATOM 844 N N . SER A 1 102 ? 2.842 2.671 1.484 1.00 97.12 102 SER A N 1
ATOM 845 C CA . SER A 1 102 ? 2.584 1.426 2.222 1.00 97.12 102 SER A CA 1
ATOM 846 C C . SER A 1 102 ? 2.931 1.541 3.711 1.00 97.12 102 SER A C 1
ATOM 848 O O . SER A 1 102 ? 2.149 1.126 4.566 1.00 97.12 102 SER A O 1
ATOM 850 N N . LYS A 1 103 ? 4.063 2.177 4.046 1.00 98.19 103 LYS A N 1
ATOM 851 C CA . LYS A 1 103 ? 4.448 2.449 5.443 1.00 98.19 103 LYS A CA 1
ATOM 852 C C . LYS A 1 103 ? 3.415 3.324 6.163 1.00 98.19 103 LYS A C 1
ATOM 854 O O . LYS A 1 103 ? 3.069 3.018 7.301 1.00 98.19 103 LYS A O 1
ATOM 859 N N . GLU A 1 104 ? 2.877 4.343 5.492 1.00 98.44 104 GLU A N 1
ATOM 860 C CA . GLU A 1 104 ? 1.799 5.181 6.042 1.00 98.44 104 GLU A CA 1
ATOM 861 C C . GLU A 1 104 ? 0.519 4.377 6.300 1.00 98.44 104 GLU A C 1
ATOM 863 O O . GLU A 1 104 ? -0.079 4.503 7.363 1.00 98.44 104 GLU A O 1
ATOM 868 N N . ILE A 1 105 ? 0.128 3.483 5.385 1.00 98.12 105 ILE A N 1
ATOM 869 C CA . ILE A 1 105 ? -1.024 2.588 5.591 1.00 98.12 105 ILE A CA 1
ATOM 870 C C . ILE A 1 105 ? -0.815 1.708 6.827 1.00 98.12 105 ILE A C 1
ATOM 872 O O . ILE A 1 105 ? -1.706 1.600 7.666 1.00 98.12 105 ILE A O 1
ATOM 876 N N . ILE A 1 106 ? 0.367 1.103 6.975 1.00 97.94 106 ILE A N 1
ATOM 877 C CA . ILE A 1 106 ? 0.696 0.253 8.129 1.00 97.94 106 ILE A CA 1
ATOM 878 C C . ILE A 1 106 ? 0.636 1.056 9.435 1.00 97.94 106 ILE A C 1
ATOM 880 O O . ILE A 1 106 ? 0.077 0.576 10.428 1.00 97.94 106 ILE A O 1
ATOM 884 N N . TYR A 1 107 ? 1.178 2.275 9.435 1.00 98.12 107 TYR A N 1
ATOM 885 C CA . TYR A 1 107 ? 1.109 3.186 10.575 1.00 98.12 107 TYR A CA 1
ATOM 886 C C . TYR A 1 107 ? -0.343 3.534 10.931 1.00 98.12 107 TYR A C 1
ATOM 888 O O . TYR A 1 107 ? -0.755 3.344 12.075 1.00 98.12 107 TYR A O 1
ATOM 896 N N . LEU A 1 108 ? -1.146 3.951 9.951 1.00 98.25 108 LEU A N 1
ATOM 897 C CA . LEU A 1 108 ? -2.545 4.335 10.149 1.00 98.25 108 LEU A CA 1
ATOM 898 C C . LEU A 1 108 ? -3.405 3.166 10.635 1.00 98.25 108 LEU A C 1
ATOM 900 O O . LEU A 1 108 ? -4.196 3.343 11.556 1.00 98.25 108 LEU A O 1
ATOM 904 N N . LEU A 1 109 ? -3.203 1.959 10.099 1.00 97.00 109 LEU A N 1
ATOM 905 C CA . LEU A 1 109 ? -3.855 0.740 10.594 1.00 97.00 109 LEU A CA 1
ATOM 906 C C . LEU A 1 109 ? -3.500 0.460 12.060 1.00 97.00 109 LEU A C 1
ATOM 908 O O . LEU A 1 109 ? -4.357 0.046 12.836 1.00 97.00 109 LEU A O 1
ATOM 912 N N . THR A 1 110 ? -2.247 0.698 12.452 1.00 96.56 110 THR A N 1
ATOM 913 C CA . THR A 1 110 ? -1.789 0.525 13.841 1.00 96.56 110 THR A CA 1
ATOM 914 C C . THR A 1 110 ? -2.432 1.550 14.776 1.00 96.56 110 THR A C 1
ATOM 916 O O . THR A 1 110 ? -2.921 1.196 15.847 1.00 96.56 110 THR A O 1
ATOM 919 N N . MET A 1 111 ? -2.478 2.817 14.360 1.00 96.69 111 MET A N 1
ATOM 920 C CA . MET A 1 111 ? -3.100 3.889 15.140 1.00 96.69 111 MET A CA 1
ATOM 921 C C . MET A 1 111 ? -4.614 3.703 15.271 1.00 96.69 111 MET A C 1
ATOM 923 O O . MET A 1 111 ? -5.167 3.903 16.354 1.00 96.69 111 MET A O 1
ATOM 927 N N . LEU A 1 112 ? -5.272 3.274 14.194 1.00 95.00 112 LEU A N 1
ATOM 928 C CA . LEU A 1 112 ? -6.696 2.966 14.184 1.00 95.00 112 LEU A CA 1
ATOM 929 C C . LEU A 1 112 ? -7.023 1.816 15.146 1.00 95.00 112 LEU A C 1
ATOM 931 O O . LEU A 1 112 ? -7.910 1.963 15.982 1.00 95.00 112 LEU A O 1
ATOM 935 N N . GLU A 1 113 ? -6.268 0.714 15.093 1.00 94.75 113 GLU A N 1
ATOM 936 C CA . GLU A 1 113 ? -6.422 -0.414 16.023 1.00 94.75 113 GLU A CA 1
ATOM 937 C C . GLU A 1 113 ? -6.264 0.028 17.483 1.00 94.75 113 GLU A C 1
ATOM 939 O O . GLU A 1 113 ? -7.114 -0.279 18.321 1.00 94.75 113 GLU A O 1
ATOM 944 N N . TYR A 1 114 ? -5.226 0.814 17.784 1.00 94.50 114 TYR A N 1
ATOM 945 C CA . TYR A 1 114 ? -5.004 1.352 19.126 1.00 94.50 114 TYR A CA 1
ATOM 946 C C . TYR A 1 114 ? -6.188 2.197 19.622 1.00 94.50 114 TYR A C 1
ATOM 948 O O . TYR A 1 114 ? -6.639 2.026 20.758 1.00 94.50 114 TYR A O 1
ATOM 956 N N . LYS A 1 115 ? -6.722 3.090 18.778 1.00 93.56 115 LYS A N 1
ATOM 957 C CA . LYS A 1 115 ? -7.857 3.953 19.141 1.00 93.56 115 LYS A CA 1
ATOM 958 C C . LYS A 1 115 ? -9.153 3.165 19.323 1.00 93.56 115 LYS A C 1
ATOM 960 O O . LYS A 1 115 ? -9.863 3.414 20.293 1.00 93.56 115 LYS A O 1
ATOM 965 N N . ILE A 1 116 ? -9.424 2.182 18.463 1.00 91.06 116 ILE A N 1
ATOM 966 C CA . ILE A 1 116 ? -10.588 1.293 18.602 1.00 91.06 116 ILE A CA 1
ATOM 967 C C . ILE A 1 116 ? -10.518 0.530 19.931 1.00 91.06 116 ILE A C 1
ATOM 969 O O . ILE A 1 116 ? -11.486 0.530 20.692 1.00 91.06 116 ILE A O 1
ATOM 973 N N . LEU A 1 117 ? -9.365 -0.065 20.253 1.00 90.81 117 LEU A N 1
ATOM 974 C CA . LEU A 1 117 ? -9.181 -0.817 21.498 1.00 90.81 117 LEU A CA 1
ATOM 975 C C . LEU A 1 117 ? -9.303 0.074 22.741 1.00 90.81 117 LEU A C 1
ATOM 977 O O . LEU A 1 117 ? -9.934 -0.321 23.722 1.00 90.81 117 LEU A O 1
ATOM 981 N N . ARG A 1 118 ? -8.749 1.290 22.699 1.00 90.12 118 ARG A N 1
ATOM 982 C CA . ARG A 1 118 ? -8.864 2.257 23.798 1.00 90.12 118 ARG A CA 1
ATOM 983 C C . ARG A 1 118 ? -10.311 2.706 24.013 1.00 90.12 118 ARG A C 1
ATOM 985 O O . ARG A 1 118 ? -10.765 2.756 25.156 1.00 90.12 118 ARG A O 1
ATOM 992 N N . ASN A 1 119 ? -11.040 2.995 22.936 1.00 84.44 119 ASN A N 1
ATOM 993 C CA . ASN A 1 119 ? -12.449 3.379 23.017 1.00 84.44 119 ASN A CA 1
ATOM 994 C C . ASN A 1 119 ? -13.289 2.227 23.588 1.00 84.44 119 ASN A C 1
ATOM 996 O O . ASN A 1 119 ? -14.097 2.446 24.489 1.00 84.44 119 ASN A O 1
ATOM 1000 N N . TYR A 1 120 ? -13.027 0.988 23.163 1.00 78.19 120 TYR A N 1
ATOM 1001 C CA . TYR A 1 120 ? -13.689 -0.200 23.705 1.00 78.19 120 TYR A CA 1
ATOM 1002 C C . TYR A 1 120 ? -13.442 -0.383 25.214 1.00 78.19 120 TYR A C 1
ATOM 1004 O O . TYR A 1 120 ? -14.374 -0.659 25.969 1.00 78.19 120 TYR A O 1
ATOM 1012 N N . GLN A 1 121 ? -12.211 -0.161 25.686 1.00 75.50 121 GLN A N 1
ATOM 1013 C CA . GLN A 1 121 ? -11.882 -0.228 27.116 1.00 75.50 121 GLN A CA 1
ATOM 1014 C C . GLN A 1 121 ? -12.610 0.846 27.938 1.00 75.50 121 GLN A C 1
ATOM 1016 O O . GLN A 1 121 ? -13.094 0.547 29.028 1.00 75.50 121 GLN A O 1
ATOM 1021 N N . SER A 1 122 ? -12.748 2.065 27.404 1.00 72.69 122 SER A N 1
ATOM 1022 C CA . SER A 1 122 ? -13.473 3.153 28.084 1.00 72.69 122 SER A CA 1
ATOM 1023 C C . SER A 1 122 ? -14.977 2.896 28.236 1.00 72.69 122 SER A C 1
ATOM 1025 O O . SER A 1 122 ? -15.583 3.368 29.193 1.00 72.69 122 SER A O 1
ATOM 1027 N N . VAL A 1 123 ? -15.570 2.106 27.334 1.00 69.56 123 VAL A N 1
ATOM 1028 C CA . VAL A 1 123 ? -16.987 1.712 27.398 1.00 69.56 123 VAL A CA 1
ATOM 1029 C C . VAL A 1 123 ? -17.227 0.621 28.449 1.00 69.56 123 VAL A C 1
ATOM 1031 O O . VAL A 1 123 ? -18.278 0.607 29.083 1.00 69.56 123 VAL A O 1
ATOM 1034 N N . ILE A 1 124 ? -16.266 -0.286 28.658 1.00 65.44 124 ILE A N 1
ATOM 1035 C CA . ILE A 1 124 ? -16.400 -1.413 29.602 1.00 65.44 124 ILE A CA 1
ATOM 1036 C C . ILE A 1 124 ? -15.988 -1.032 31.032 1.00 65.44 124 ILE A C 1
ATOM 1038 O O . ILE A 1 124 ? -16.494 -1.619 31.986 1.00 65.44 124 ILE A O 1
ATOM 1042 N N . GLN A 1 125 ? -15.106 -0.044 31.198 1.00 53.00 125 GLN A N 1
ATOM 1043 C CA . GLN A 1 125 ? -14.734 0.511 32.502 1.00 53.00 125 GLN A CA 1
ATOM 1044 C C . GLN A 1 125 ? -15.115 1.996 32.589 1.00 53.00 125 GLN A C 1
ATOM 1046 O O . GLN A 1 125 ? -14.230 2.856 32.534 1.00 53.00 125 GLN A O 1
ATOM 1051 N N . PRO A 1 126 ? -16.412 2.337 32.725 1.00 52.97 126 PRO A N 1
ATOM 1052 C CA . PRO A 1 126 ? -16.777 3.689 33.117 1.00 52.97 126 PRO A CA 1
ATOM 1053 C C . PRO A 1 126 ? -16.142 3.969 34.484 1.00 52.97 126 PRO A C 1
ATOM 1055 O O . PRO A 1 126 ? -16.259 3.164 35.406 1.00 52.97 126 PRO A O 1
ATOM 1058 N N . GLN A 1 127 ? -15.408 5.076 34.600 1.00 54.38 127 GLN A N 1
ATOM 1059 C CA . GLN A 1 127 ? -14.769 5.454 35.854 1.00 54.38 127 GLN A CA 1
ATOM 1060 C C . GLN A 1 127 ? -15.835 5.747 36.915 1.00 54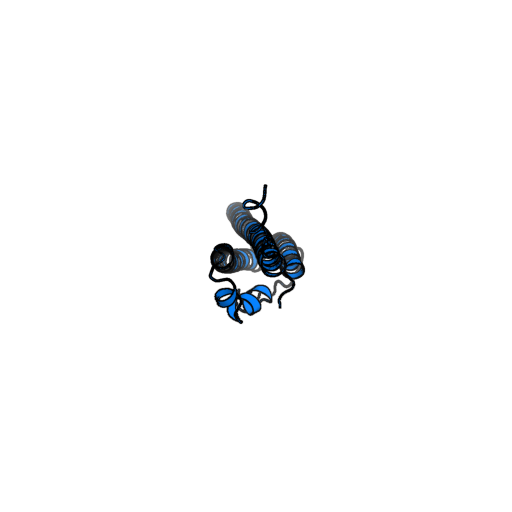.38 127 GLN A C 1
ATOM 1062 O O . GLN A 1 127 ? -16.416 6.830 36.941 1.00 54.38 127 GLN A O 1
ATOM 1067 N N . ASP A 1 128 ? -16.064 4.787 37.809 1.00 49.91 128 ASP A N 1
ATOM 1068 C CA . ASP A 1 128 ? -16.741 4.984 39.092 1.00 49.91 128 ASP A CA 1
ATOM 1069 C C . ASP A 1 128 ? -15.808 5.762 40.044 1.00 49.91 128 ASP A C 1
ATOM 1071 O O . ASP A 1 128 ? -15.340 5.269 41.066 1.00 49.91 128 ASP A O 1
ATOM 1075 N N . GLU A 1 129 ? -15.516 7.018 39.705 1.00 51.38 129 GLU A N 1
ATOM 1076 C CA . GLU A 1 129 ? -14.879 7.979 40.610 1.00 51.38 129 GLU A CA 1
ATOM 1077 C C . GLU A 1 129 ? -15.828 9.149 40.868 1.00 51.38 129 GLU A C 1
ATOM 1079 O O . GLU A 1 129 ? -15.541 10.320 40.629 1.00 51.38 129 GLU A O 1
ATOM 1084 N N . THR A 1 130 ? -17.028 8.852 41.359 1.00 49.28 130 THR A N 1
ATOM 1085 C CA . THR A 1 130 ? -17.881 9.879 41.966 1.00 49.28 130 THR A CA 1
ATOM 1086 C C . THR A 1 130 ? -18.704 9.275 43.096 1.00 49.28 130 THR A C 1
ATOM 1088 O O . THR A 1 130 ? -19.894 9.045 42.925 1.00 49.28 130 THR A O 1
ATOM 1091 N N . LYS A 1 131 ? -18.071 8.986 44.248 1.00 49.09 131 LYS A N 1
ATOM 1092 C CA . LYS A 1 131 ? -18.717 8.906 45.584 1.00 49.09 131 LYS A CA 1
ATOM 1093 C C . LYS A 1 131 ? -17.718 8.554 46.697 1.00 49.09 131 LYS A C 1
ATOM 1095 O O . LYS A 1 131 ? -17.792 7.483 47.277 1.00 49.09 131 LYS A O 1
ATOM 1100 N N . LEU A 1 132 ? -16.795 9.456 47.034 1.00 46.03 132 LEU A N 1
ATOM 1101 C CA . LEU A 1 132 ? -16.094 9.429 48.335 1.00 46.03 132 LEU A CA 1
ATOM 1102 C C . LEU A 1 132 ? -15.400 10.772 48.621 1.00 46.03 132 LEU A C 1
ATOM 1104 O O . LEU A 1 132 ? -14.195 10.834 48.832 1.00 46.03 132 LEU A O 1
ATOM 1108 N N . LYS A 1 133 ? -16.159 11.878 48.599 1.00 46.28 133 LYS A N 1
ATOM 1109 C CA . LYS A 1 133 ? -15.706 13.163 49.171 1.00 46.28 133 LYS A CA 1
ATOM 1110 C C . LYS A 1 133 ? -16.733 13.890 50.055 1.00 46.28 133 LYS A C 1
ATOM 1112 O O . LYS A 1 133 ? -16.450 14.999 50.473 1.00 46.28 133 LYS A O 1
ATOM 1117 N N . ASP A 1 134 ? -17.838 13.235 50.433 1.00 50.56 134 ASP A N 1
ATOM 1118 C CA . ASP A 1 134 ? -18.872 13.830 51.309 1.00 50.56 134 ASP A CA 1
ATOM 1119 C C . ASP A 1 134 ? -19.112 13.071 52.627 1.00 50.56 134 ASP A C 1
ATOM 1121 O O . ASP A 1 134 ? -20.164 13.211 53.250 1.00 50.56 134 ASP A O 1
ATOM 1125 N N . LYS A 1 135 ? -18.157 12.258 53.088 1.00 48.16 135 LYS A N 1
ATOM 1126 C CA . LYS A 1 135 ? -18.165 11.737 54.465 1.00 48.16 135 LYS A CA 1
ATOM 1127 C C . LYS A 1 135 ? -16.743 11.552 54.975 1.00 48.16 135 LYS A C 1
ATOM 1129 O O . LYS A 1 135 ? -16.189 10.471 54.802 1.00 48.16 135 LYS A O 1
ATOM 1134 N N . LEU A 1 136 ? -16.185 12.603 55.570 1.00 41.78 136 LEU A N 1
ATOM 1135 C CA . LEU A 1 136 ? -15.593 12.623 56.917 1.00 41.78 136 LEU A CA 1
ATOM 1136 C C . LEU A 1 136 ? -15.032 14.016 57.214 1.00 41.78 136 LEU A C 1
ATOM 1138 O O . LEU A 1 136 ? -14.272 14.531 56.368 1.00 41.78 136 LEU A O 1
#

Mean predicted aligned error: 7.3 Å

Nearest PDB structures (foldseek):
  2ap3-assembly1_A  TM=5.288E-01  e=3.957E+00  Staphylococcus aureus subsp. aureus MW2
  4f7g-assembly1_B  TM=5.325E-01  e=6.008E+00  Mus musculus
  6jx6-assembly1_C  TM=3.694E-01  e=9.122E+00  Homo sapiens
  7p3w-assembly1_a  TM=2.636E-01  e=3.957E+00  Acinetobacter baumannii ATCC 17978

pLDDT: mean 87.25, std 14.38, range [41.78, 98.44]